Protein AF-A0A954XHI5-F1 (afdb_monomer_lite)

pLDDT: mean 80.9, std 15.24, range [47.84, 97.56]

Radius of gyration: 26.47 Å; chains: 1; bounding box: 60×76×49 Å

Secondary structure (DSSP, 8-state):
--TT-PPPP-----------------------GGGS-HHHHHHH----HHHHHHHHHHHHHHH-S-EEHHHHHHHS--SSHHHHHHHHHHHHHHTT---EEEEEEEEEEETTEEEEEEEEE-EE-HHHHTT--GGG--

Foldseek 3Di:
DPPDDDDDDDDDDPDPPDPPCPPPPPPPPPDDPVPDDPVVVLVVPDDPLQVLLVVLLVVLVVVVFWDKLQRCCVVPVDPDVVVSSLQVVLLLVVLVWDFAPDWDWHWHQDPVGIDIDTGTTTIDHSVSRVPPDSVPRD

Sequence (138 aa):
SLSNLQVPERLLCKQVTGDESNELDLRTNQANPGQMDDEFWQAYRTLDREQLFEDTAQLLSRMGRPLSIGELAELLPPSHDLETLSFWLAMAREAGVELRNQEQIVDLVGDDGVTRYFVPLASVRAEDIADLEAERLE

Structure (mmCIF, N/CA/C/O backbone):
data_AF-A0A954XHI5-F1
#
_entry.id   AF-A0A954XHI5-F1
#
loop_
_atom_site.group_PDB
_atom_site.id
_atom_site.type_symbol
_atom_site.label_atom_id
_atom_site.label_alt_id
_atom_site.label_comp_id
_atom_site.label_asym_id
_atom_site.label_entity_id
_atom_site.label_seq_id
_atom_site.pdbx_PDB_ins_code
_atom_site.Cartn_x
_atom_site.Cartn_y
_atom_site.Cartn_z
_atom_site.occupancy
_atom_site.B_iso_or_equiv
_atom_site.auth_seq_id
_atom_site.auth_comp_id
_atom_site.auth_asym_id
_atom_site.auth_atom_id
_atom_site.pdbx_PDB_model_num
ATOM 1 N N . SER A 1 1 ? 14.415 -64.902 33.166 1.00 47.84 1 SER A N 1
ATOM 2 C CA . SER A 1 1 ? 15.676 -64.809 32.410 1.00 47.84 1 SER A CA 1
ATOM 3 C C . SER A 1 1 ? 15.576 -63.744 31.341 1.00 47.84 1 SER A C 1
ATOM 5 O O . SER A 1 1 ? 14.912 -63.966 30.342 1.00 47.84 1 SER A O 1
ATOM 7 N N . LEU A 1 2 ? 16.209 -62.592 31.561 1.00 56.06 2 LEU A N 1
ATOM 8 C CA . LEU A 1 2 ? 16.440 -61.548 30.551 1.00 56.06 2 LEU A CA 1
ATOM 9 C C . LEU A 1 2 ? 17.926 -61.584 30.166 1.00 56.06 2 LEU A C 1
ATOM 11 O O . LEU A 1 2 ? 18.666 -60.633 30.375 1.00 56.06 2 LEU A O 1
ATOM 15 N N . SER A 1 3 ? 18.387 -62.744 29.698 1.00 60.28 3 SER A N 1
ATOM 16 C CA . SER A 1 3 ? 19.820 -63.051 29.592 1.00 60.28 3 SER A CA 1
ATOM 17 C C . SER A 1 3 ? 20.466 -62.671 28.255 1.00 60.28 3 SER A C 1
ATOM 19 O O . SER A 1 3 ? 21.599 -63.067 28.041 1.00 60.28 3 SER A O 1
ATOM 21 N N . ASN A 1 4 ? 19.798 -61.912 27.376 1.00 63.44 4 ASN A N 1
ATOM 22 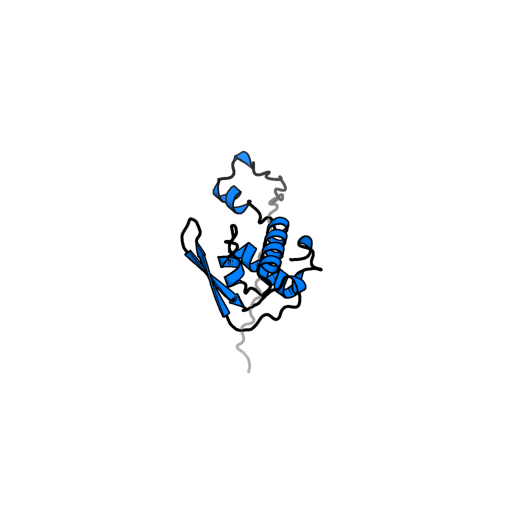C CA . ASN A 1 4 ? 20.290 -61.640 26.012 1.00 63.44 4 ASN A CA 1
ATOM 23 C C . ASN A 1 4 ? 20.138 -60.175 25.544 1.00 63.44 4 ASN A C 1
ATOM 25 O O . ASN A 1 4 ? 19.979 -59.920 24.354 1.00 63.44 4 ASN A O 1
ATOM 29 N N . LEU A 1 5 ? 20.201 -59.191 26.444 1.00 60.31 5 LEU A N 1
ATOM 30 C CA . LEU A 1 5 ? 20.368 -57.794 26.021 1.00 60.31 5 LEU A CA 1
ATOM 31 C C . LEU A 1 5 ? 21.863 -57.473 25.923 1.00 60.31 5 LEU A C 1
ATOM 33 O O . LEU A 1 5 ? 22.544 -57.369 26.941 1.00 60.31 5 LEU A O 1
ATOM 37 N N . GLN A 1 6 ? 22.374 -57.332 24.696 1.00 64.00 6 GLN A N 1
ATOM 38 C CA . GLN A 1 6 ? 23.689 -56.732 24.467 1.00 64.00 6 GLN A CA 1
ATOM 39 C C . GLN A 1 6 ? 23.632 -55.264 24.894 1.00 64.00 6 GLN A C 1
ATOM 41 O O . GLN A 1 6 ? 22.793 -54.496 24.421 1.00 64.00 6 GLN A O 1
ATOM 46 N N . VAL A 1 7 ? 24.507 -54.892 25.824 1.00 67.06 7 VAL A N 1
ATOM 47 C CA . VAL A 1 7 ? 24.667 -53.511 26.280 1.00 67.06 7 VAL A CA 1
ATOM 48 C C . VAL A 1 7 ? 25.195 -52.688 25.100 1.00 67.06 7 VAL A C 1
ATOM 50 O O . VAL A 1 7 ? 26.219 -53.071 24.536 1.00 67.06 7 VAL A O 1
ATOM 53 N N . PRO A 1 8 ? 24.542 -51.584 24.694 1.00 65.12 8 PRO A N 1
ATOM 54 C CA . PRO A 1 8 ? 25.090 -50.737 23.645 1.00 65.12 8 PRO A CA 1
ATOM 55 C C . PRO A 1 8 ? 26.382 -50.080 24.147 1.00 65.12 8 PRO A C 1
ATOM 57 O O . PRO A 1 8 ? 26.374 -49.361 25.150 1.00 65.12 8 PRO A O 1
ATOM 60 N N . GLU A 1 9 ? 27.495 -50.318 23.454 1.00 65.00 9 GLU A N 1
ATOM 61 C CA . GLU A 1 9 ? 28.730 -49.571 23.679 1.00 65.00 9 GLU A CA 1
ATOM 62 C C . GLU A 1 9 ? 28.503 -48.110 23.275 1.00 65.00 9 GLU A C 1
ATOM 64 O O . GLU A 1 9 ? 28.125 -47.795 22.145 1.00 65.00 9 GLU A O 1
ATOM 69 N N . ARG A 1 10 ? 28.705 -47.192 24.222 1.00 65.06 10 ARG A N 1
ATOM 70 C CA . ARG A 1 10 ? 28.664 -45.759 23.939 1.00 65.06 10 ARG A CA 1
ATOM 71 C C . ARG A 1 10 ? 29.929 -45.383 23.179 1.00 65.06 10 ARG A C 1
ATOM 73 O O . ARG A 1 10 ? 30.998 -45.286 23.776 1.00 65.06 10 ARG A O 1
ATOM 80 N N . LEU A 1 11 ? 29.799 -45.134 21.880 1.00 66.50 11 LEU A N 1
ATOM 81 C CA . LEU A 1 11 ? 30.855 -44.493 21.106 1.00 66.50 11 LEU A CA 1
ATOM 82 C C . LEU A 1 11 ? 31.057 -43.074 21.654 1.00 66.50 11 LEU A C 1
ATOM 84 O O . LEU A 1 11 ? 30.163 -42.231 21.571 1.00 66.50 11 LEU A O 1
ATOM 88 N N . LEU A 1 12 ? 32.222 -42.819 22.247 1.00 65.06 12 LEU A N 1
ATOM 89 C CA . LEU A 1 12 ? 32.665 -41.459 22.536 1.00 65.06 12 LEU A CA 1
ATOM 90 C C . LEU A 1 12 ? 32.823 -40.719 21.206 1.00 65.06 12 LEU A C 1
ATOM 92 O O . LEU A 1 12 ? 33.354 -41.270 20.239 1.00 65.06 12 LEU A O 1
ATOM 96 N N . CYS A 1 13 ? 32.355 -39.472 21.152 1.00 59.81 13 CYS A N 1
ATOM 97 C CA . CYS A 1 13 ? 32.637 -38.607 20.018 1.00 59.81 13 CYS A CA 1
ATOM 98 C C . CYS A 1 13 ? 34.156 -38.536 19.818 1.00 59.81 13 CYS A C 1
ATOM 100 O O . CYS A 1 13 ? 34.923 -38.412 20.775 1.00 59.81 13 CYS A O 1
ATOM 102 N N . LYS A 1 14 ? 34.588 -38.656 18.561 1.00 61.12 14 LYS A N 1
ATOM 103 C CA . LYS A 1 14 ? 35.988 -38.503 18.173 1.00 61.12 14 LYS A CA 1
ATOM 104 C C . LYS A 1 14 ? 36.443 -37.124 18.658 1.00 61.12 14 LYS A C 1
ATOM 106 O O . LYS A 1 14 ? 36.006 -36.113 18.115 1.00 61.12 14 LYS A O 1
ATOM 111 N N . GLN A 1 15 ? 37.260 -37.076 19.708 1.00 60.34 15 GLN A N 1
ATOM 112 C CA . GLN A 1 15 ? 37.881 -35.825 20.118 1.00 60.34 15 GLN A CA 1
ATOM 113 C C . GLN A 1 15 ? 38.853 -35.421 19.013 1.00 60.34 15 GLN A C 1
ATOM 115 O O . GLN A 1 15 ? 39.678 -36.229 18.583 1.00 60.34 15 GLN A O 1
ATOM 120 N N . VAL A 1 16 ? 38.714 -34.192 18.519 1.00 54.94 16 VAL A N 1
ATOM 121 C CA . VAL A 1 16 ? 39.649 -33.599 17.563 1.00 54.94 16 VAL A CA 1
ATOM 122 C C . VAL A 1 16 ? 40.976 -33.432 18.295 1.00 54.94 16 VAL A C 1
ATOM 124 O O . VAL A 1 16 ? 41.182 -32.483 19.042 1.00 54.94 16 VAL A O 1
ATOM 127 N N . THR A 1 17 ? 41.856 -34.420 18.162 1.00 60.28 17 THR A N 1
ATOM 128 C CA . THR A 1 17 ? 43.263 -34.283 18.525 1.00 60.28 17 THR A CA 1
ATOM 129 C C . THR A 1 17 ? 43.962 -33.724 17.299 1.00 60.28 17 THR A C 1
ATOM 131 O O . THR A 1 17 ? 44.272 -34.459 16.365 1.00 60.28 17 THR A O 1
ATOM 134 N N . GLY A 1 18 ? 44.125 -32.409 17.267 1.00 51.22 18 GLY A N 1
ATOM 135 C CA . GLY A 1 18 ? 44.766 -31.718 16.163 1.00 51.22 18 GLY A CA 1
ATOM 136 C C . GLY A 1 18 ? 44.863 -30.244 16.485 1.00 51.22 18 GLY A C 1
ATOM 137 O O . GLY A 1 18 ? 43.852 -29.551 16.509 1.00 51.22 18 GLY A O 1
ATOM 138 N N . ASP A 1 19 ? 46.087 -29.807 16.754 1.00 55.62 19 ASP A N 1
ATOM 139 C CA . ASP A 1 19 ? 46.527 -28.417 16.845 1.00 55.62 19 ASP A CA 1
ATOM 140 C C . ASP A 1 19 ? 46.492 -27.776 15.445 1.00 55.62 19 ASP A C 1
ATOM 142 O O . ASP A 1 19 ? 47.492 -27.306 14.912 1.00 55.62 19 ASP A O 1
ATOM 146 N N . GLU A 1 20 ? 45.337 -27.854 14.785 1.00 56.91 20 GLU A N 1
ATOM 147 C CA . GLU A 1 20 ? 45.062 -27.047 13.612 1.00 56.91 20 GLU A CA 1
ATOM 148 C C . GLU A 1 20 ? 44.517 -25.740 14.148 1.00 56.91 20 GLU A C 1
ATOM 150 O O . GLU A 1 20 ? 43.381 -25.652 14.621 1.00 56.91 20 GLU A O 1
ATOM 155 N N . SER A 1 21 ? 45.376 -24.729 14.122 1.00 56.91 21 SER A N 1
ATOM 156 C CA . SER A 1 21 ? 44.987 -23.337 14.240 1.00 56.91 21 SER A CA 1
ATOM 157 C C . SER A 1 21 ? 43.987 -23.043 13.117 1.00 56.91 21 SER A C 1
ATOM 159 O O . SER A 1 21 ? 44.345 -22.520 12.066 1.00 56.91 21 SER A O 1
ATOM 161 N N . ASN A 1 22 ? 42.718 -23.398 13.321 1.00 56.00 22 ASN A N 1
ATOM 162 C CA . ASN A 1 22 ? 41.593 -22.814 12.607 1.00 56.00 22 ASN A CA 1
ATOM 163 C C . ASN A 1 22 ? 41.479 -21.383 13.134 1.00 56.00 22 ASN A C 1
ATOM 165 O O . ASN A 1 22 ? 40.601 -21.039 13.926 1.00 56.00 22 ASN A O 1
ATOM 169 N N . GLU A 1 23 ? 42.476 -20.574 12.778 1.00 60.03 23 GLU A N 1
ATOM 170 C CA . GLU A 1 23 ? 42.449 -19.145 12.976 1.00 60.03 23 GLU A CA 1
ATOM 171 C C . GLU A 1 23 ? 41.232 -18.657 12.199 1.00 60.03 23 GLU A C 1
ATOM 173 O O . GLU A 1 23 ? 41.139 -18.811 10.980 1.00 60.03 23 GLU A O 1
ATOM 178 N N . LEU A 1 24 ? 40.239 -18.181 12.944 1.00 53.03 24 LEU A N 1
ATOM 179 C CA . LEU A 1 24 ? 39.042 -17.596 12.379 1.00 53.03 24 LEU A CA 1
ATOM 180 C C . LEU A 1 24 ? 39.495 -16.438 11.487 1.00 53.03 24 LEU A C 1
ATOM 182 O O . LEU A 1 24 ? 40.020 -15.443 11.992 1.00 53.03 24 LEU A O 1
ATOM 186 N N . ASP A 1 25 ? 39.330 -16.583 10.172 1.00 65.06 25 ASP A N 1
ATOM 187 C CA . ASP A 1 25 ? 39.663 -15.522 9.229 1.00 65.06 25 ASP A CA 1
ATOM 188 C C . ASP A 1 25 ? 38.631 -14.395 9.377 1.00 65.06 25 ASP A C 1
ATOM 190 O O . ASP A 1 25 ? 37.578 -14.379 8.745 1.00 65.06 25 ASP A O 1
ATOM 194 N N . LEU A 1 26 ? 38.921 -13.473 10.296 1.00 66.25 26 LEU A N 1
ATOM 195 C CA . LEU A 1 26 ? 38.134 -12.276 10.585 1.00 66.25 26 LEU A CA 1
ATOM 196 C C . LEU A 1 26 ? 38.457 -11.125 9.626 1.00 66.25 26 LEU A C 1
ATOM 198 O O . LEU A 1 26 ? 38.113 -9.974 9.904 1.00 66.25 26 LEU A O 1
ATOM 202 N N . ARG A 1 27 ? 39.153 -11.389 8.513 1.00 68.81 27 ARG A N 1
ATOM 203 C CA . ARG A 1 27 ? 39.385 -10.361 7.500 1.00 68.81 27 ARG A CA 1
ATOM 204 C C . ARG A 1 27 ? 38.036 -9.920 6.952 1.00 68.81 27 ARG A C 1
ATOM 206 O O . ARG A 1 27 ? 37.319 -10.688 6.315 1.00 68.81 27 ARG A O 1
ATOM 213 N N . THR A 1 28 ? 37.702 -8.655 7.184 1.00 61.09 28 THR A N 1
ATOM 214 C CA . THR A 1 28 ? 36.555 -8.006 6.559 1.00 61.09 28 THR A CA 1
ATOM 215 C C . THR A 1 28 ? 36.742 -8.053 5.048 1.00 61.09 28 THR A C 1
ATOM 217 O O . THR A 1 28 ? 37.534 -7.294 4.488 1.00 61.09 28 THR A O 1
ATOM 220 N N . ASN A 1 29 ? 36.026 -8.953 4.381 1.00 56.97 29 ASN A N 1
ATOM 221 C CA . ASN A 1 29 ? 35.982 -8.987 2.930 1.00 56.97 29 ASN A CA 1
ATOM 222 C C . ASN A 1 29 ? 35.035 -7.866 2.488 1.00 56.97 29 ASN A C 1
ATOM 224 O O . ASN A 1 29 ? 33.823 -8.052 2.400 1.00 56.97 29 ASN A O 1
ATOM 228 N N . GLN A 1 30 ? 35.577 -6.656 2.331 1.00 56.34 30 GLN A N 1
ATOM 229 C CA . GLN A 1 30 ? 34.832 -5.538 1.761 1.00 56.34 30 GLN A CA 1
ATOM 230 C C . GLN A 1 30 ? 34.591 -5.863 0.287 1.00 56.34 30 GLN A C 1
ATOM 232 O O . GLN A 1 30 ? 35.452 -5.626 -0.559 1.00 56.34 30 GLN A O 1
ATOM 237 N N . ALA A 1 31 ? 33.435 -6.459 -0.010 1.00 59.91 31 ALA A N 1
ATOM 238 C CA . ALA A 1 31 ? 32.977 -6.619 -1.379 1.00 59.91 31 ALA A CA 1
ATOM 239 C C . ALA A 1 31 ? 32.967 -5.233 -2.038 1.00 59.91 31 ALA A C 1
ATOM 241 O O . ALA A 1 31 ? 32.372 -4.297 -1.505 1.00 59.91 31 ALA A O 1
ATOM 242 N N . ASN A 1 32 ? 33.679 -5.086 -3.156 1.00 64.44 32 ASN A N 1
ATOM 243 C CA . ASN A 1 32 ? 33.743 -3.826 -3.880 1.00 64.44 32 ASN A CA 1
ATOM 244 C C . ASN A 1 32 ? 32.388 -3.588 -4.569 1.00 64.44 32 ASN A C 1
ATOM 246 O O . ASN A 1 32 ? 32.055 -4.355 -5.476 1.00 64.44 32 ASN A O 1
ATOM 250 N N . PRO A 1 33 ? 31.629 -2.536 -4.212 1.00 56.31 33 PRO A N 1
ATOM 251 C CA . PRO A 1 33 ? 30.341 -2.255 -4.844 1.00 56.31 33 PRO A CA 1
ATOM 252 C C . PRO A 1 33 ? 30.458 -2.068 -6.364 1.00 56.31 33 PRO A C 1
ATOM 254 O O . PRO A 1 33 ? 29.560 -2.434 -7.111 1.00 56.31 33 PRO A O 1
ATOM 257 N N . GLY A 1 34 ? 31.604 -1.583 -6.855 1.00 66.06 34 GLY A N 1
ATOM 258 C CA . GLY A 1 34 ? 31.865 -1.432 -8.291 1.00 66.06 34 GLY A CA 1
ATOM 259 C C . GLY A 1 34 ? 32.096 -2.743 -9.058 1.00 66.06 34 GLY A C 1
ATOM 260 O O . GLY A 1 34 ? 32.342 -2.690 -10.258 1.00 66.06 34 GLY A O 1
ATOM 261 N N . GLN A 1 35 ? 32.076 -3.899 -8.386 1.00 67.06 35 GLN A N 1
ATOM 262 C CA . GLN A 1 35 ? 32.164 -5.237 -8.993 1.00 67.06 35 GLN A CA 1
ATOM 263 C C . GLN A 1 35 ? 30.852 -6.029 -8.874 1.00 67.06 35 GLN A C 1
ATOM 265 O O . GLN A 1 35 ? 30.813 -7.194 -9.266 1.00 67.06 35 GLN A O 1
ATOM 270 N N . MET A 1 36 ? 29.806 -5.426 -8.303 1.00 67.38 36 MET A N 1
ATOM 271 C CA . MET A 1 36 ? 28.486 -6.040 -8.182 1.00 67.38 36 MET A CA 1
ATOM 272 C C . MET A 1 36 ? 27.723 -5.897 -9.500 1.00 67.38 36 MET A C 1
ATOM 274 O O . MET A 1 36 ? 27.783 -4.844 -10.134 1.00 67.38 36 MET A O 1
ATOM 278 N N . ASP A 1 37 ? 27.045 -6.971 -9.902 1.00 66.00 37 ASP A N 1
ATOM 279 C CA . ASP A 1 37 ? 26.269 -7.027 -11.142 1.00 66.00 37 ASP A CA 1
ATOM 280 C C . ASP A 1 37 ? 24.987 -6.181 -11.049 1.00 66.00 37 ASP A C 1
ATOM 282 O O . ASP A 1 37 ? 24.522 -5.840 -9.957 1.00 66.00 37 ASP A O 1
ATOM 286 N N . ASP A 1 38 ? 24.392 -5.863 -12.196 1.00 64.31 38 ASP A N 1
ATOM 287 C CA . ASP A 1 38 ? 23.177 -5.053 -12.296 1.00 64.31 38 ASP A CA 1
ATOM 288 C C . ASP A 1 38 ? 22.000 -5.695 -11.543 1.00 64.31 38 ASP A C 1
ATOM 290 O O . ASP A 1 38 ? 21.205 -4.984 -10.931 1.00 64.31 38 ASP A O 1
ATOM 294 N N . GLU A 1 39 ? 21.924 -7.029 -11.497 1.00 60.09 39 GLU A N 1
ATOM 295 C CA . GLU A 1 39 ? 20.931 -7.782 -10.714 1.00 60.09 39 GLU A CA 1
ATOM 296 C C . GLU A 1 39 ? 21.028 -7.478 -9.207 1.00 60.09 39 GLU A C 1
ATOM 298 O O . GLU A 1 39 ? 20.009 -7.308 -8.536 1.00 60.09 39 GLU A O 1
ATOM 303 N N . PHE A 1 40 ? 22.246 -7.312 -8.675 1.00 62.91 40 PHE A N 1
ATOM 304 C CA . PHE A 1 40 ? 22.444 -6.923 -7.277 1.00 62.91 40 PHE A CA 1
ATOM 305 C C . PHE A 1 40 ? 21.948 -5.498 -7.029 1.00 62.91 40 PHE A C 1
ATOM 307 O O . PHE A 1 40 ? 21.285 -5.244 -6.029 1.00 62.91 40 PHE A O 1
ATOM 314 N N . TRP A 1 41 ? 22.226 -4.565 -7.942 1.00 64.56 41 TRP A N 1
ATOM 315 C CA . TRP A 1 41 ? 21.765 -3.182 -7.810 1.00 64.56 41 TRP A CA 1
ATOM 316 C C . TRP A 1 41 ? 20.257 -3.034 -7.978 1.00 64.56 41 TRP A C 1
ATOM 318 O O . TRP A 1 41 ? 19.670 -2.168 -7.336 1.00 64.56 41 TRP A O 1
ATOM 328 N N . GLN A 1 42 ? 19.628 -3.878 -8.795 1.00 61.06 42 GLN A N 1
ATOM 329 C CA . GLN A 1 42 ? 18.172 -3.968 -8.904 1.00 61.06 42 GLN A 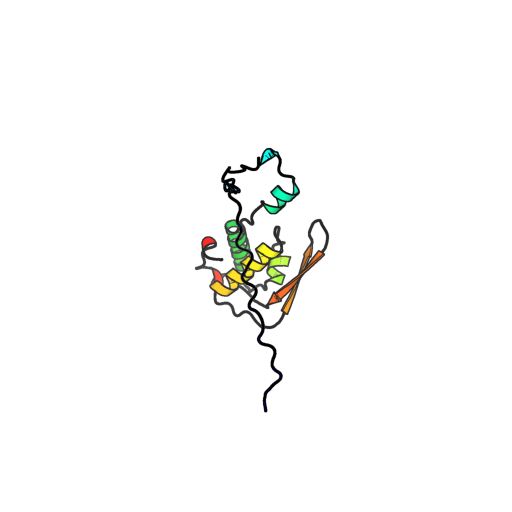CA 1
ATOM 330 C C . GLN A 1 42 ? 17.559 -4.520 -7.613 1.00 61.06 42 GLN A C 1
ATOM 332 O O . GLN A 1 42 ? 16.630 -3.917 -7.093 1.00 61.06 42 GLN A O 1
ATOM 337 N N . ALA A 1 43 ? 18.133 -5.581 -7.035 1.00 58.91 43 ALA A N 1
ATOM 338 C CA . ALA A 1 43 ? 17.713 -6.108 -5.734 1.00 58.91 43 ALA A CA 1
ATOM 339 C C . ALA A 1 43 ? 18.001 -5.144 -4.565 1.00 58.91 43 ALA A C 1
ATOM 341 O O . ALA A 1 43 ? 17.358 -5.221 -3.521 1.00 58.91 43 ALA A O 1
ATOM 342 N N . TYR A 1 44 ? 18.978 -4.247 -4.731 1.00 58.44 44 TYR A N 1
ATOM 343 C CA . TYR A 1 44 ? 19.342 -3.225 -3.751 1.00 58.44 44 TYR A CA 1
ATOM 344 C C . TYR A 1 44 ? 18.503 -1.946 -3.870 1.00 58.44 44 TYR A C 1
ATOM 346 O O . TYR A 1 44 ? 18.532 -1.127 -2.951 1.00 58.44 44 TYR A O 1
ATOM 354 N N . ARG A 1 45 ? 17.755 -1.734 -4.966 1.00 63.44 45 ARG A N 1
ATOM 355 C CA . ARG A 1 45 ? 16.756 -0.659 -4.986 1.00 63.44 45 ARG A CA 1
ATOM 356 C C . ARG A 1 45 ? 15.729 -1.006 -3.921 1.00 63.44 45 ARG A C 1
ATOM 358 O O . ARG A 1 45 ? 14.978 -1.960 -4.045 1.00 63.44 45 ARG A O 1
ATOM 365 N N . THR A 1 46 ? 15.778 -0.275 -2.822 1.00 73.50 46 THR A N 1
ATOM 366 C CA . THR A 1 46 ? 14.820 -0.431 -1.740 1.00 73.50 46 THR A CA 1
ATOM 367 C C . THR A 1 46 ? 13.570 0.349 -2.083 1.00 73.50 46 THR A C 1
ATOM 369 O O . THR A 1 46 ? 13.654 1.457 -2.622 1.00 73.50 46 THR A O 1
ATOM 372 N N . LEU A 1 47 ? 12.418 -0.217 -1.739 1.00 82.31 47 LEU A N 1
ATOM 373 C CA . LEU A 1 47 ? 11.157 0.497 -1.790 1.00 82.31 47 LEU A CA 1
ATOM 374 C C . LEU A 1 47 ? 11.262 1.809 -1.001 1.00 82.31 47 LEU A C 1
ATOM 376 O O . LEU A 1 47 ? 11.603 1.807 0.184 1.00 82.31 47 LEU A O 1
ATOM 380 N N . ASP A 1 48 ? 10.928 2.923 -1.648 1.00 88.00 48 ASP A N 1
ATOM 381 C CA . ASP A 1 48 ? 10.730 4.193 -0.957 1.00 88.00 48 ASP A CA 1
ATOM 382 C C . ASP A 1 48 ? 9.378 4.145 -0.234 1.00 88.00 48 ASP A C 1
ATOM 384 O O . ASP A 1 48 ? 8.318 4.403 -0.810 1.00 88.00 48 ASP A O 1
ATOM 388 N N . ARG A 1 49 ? 9.414 3.692 1.022 1.00 89.00 49 ARG A N 1
ATOM 389 C CA . ARG A 1 49 ? 8.216 3.481 1.847 1.00 89.00 49 ARG A CA 1
ATOM 390 C C . ARG A 1 49 ? 7.526 4.788 2.210 1.00 89.00 49 ARG A C 1
ATOM 392 O O . ARG A 1 49 ? 6.306 4.795 2.352 1.00 89.00 49 ARG A O 1
ATOM 399 N N . GLU A 1 50 ? 8.289 5.868 2.353 1.00 90.12 50 GLU A N 1
ATOM 400 C CA . GLU A 1 50 ? 7.751 7.194 2.648 1.00 90.12 50 GLU A CA 1
ATOM 401 C C . GLU A 1 50 ? 6.970 7.707 1.436 1.00 90.12 50 GLU A C 1
ATOM 403 O O . GLU A 1 50 ? 5.776 7.988 1.556 1.00 90.12 50 GLU A O 1
ATOM 408 N N . GLN A 1 51 ? 7.578 7.673 0.245 1.00 91.44 51 GLN A N 1
ATOM 409 C CA . GLN A 1 51 ? 6.886 8.048 -0.989 1.00 91.44 51 GLN A CA 1
ATOM 410 C C . GLN A 1 51 ? 5.670 7.152 -1.257 1.00 91.44 51 GLN A C 1
ATOM 412 O O . GLN A 1 51 ? 4.596 7.649 -1.598 1.00 91.44 51 GLN A O 1
ATOM 417 N N . LEU A 1 52 ? 5.798 5.833 -1.058 1.00 93.31 52 LEU A N 1
ATOM 418 C CA . LEU A 1 52 ? 4.676 4.908 -1.226 1.00 93.31 52 LEU A CA 1
ATOM 419 C C . LEU A 1 52 ? 3.526 5.235 -0.264 1.00 93.31 52 LEU A C 1
ATOM 421 O O . LEU A 1 52 ? 2.359 5.171 -0.661 1.00 93.31 52 LEU A O 1
ATOM 425 N N . PHE A 1 53 ? 3.828 5.566 0.993 1.00 94.06 53 PHE A N 1
ATOM 426 C CA . PHE A 1 53 ? 2.821 5.959 1.976 1.00 94.06 53 PHE A CA 1
ATOM 427 C C . PHE A 1 53 ? 2.100 7.238 1.544 1.00 94.06 53 PHE A C 1
ATOM 429 O O . PHE A 1 53 ? 0.867 7.261 1.516 1.00 94.06 53 PHE A O 1
ATOM 436 N N . GLU A 1 54 ? 2.847 8.269 1.147 1.00 94.44 54 GLU A N 1
ATOM 437 C CA . GLU A 1 54 ? 2.285 9.535 0.674 1.00 94.44 54 GLU A CA 1
ATOM 438 C C . GLU A 1 54 ? 1.388 9.344 -0.554 1.00 94.44 54 GLU A C 1
ATOM 440 O O . GLU A 1 54 ? 0.250 9.826 -0.571 1.00 94.44 54 GLU A O 1
ATOM 445 N N . ASP A 1 55 ? 1.856 8.599 -1.556 1.00 95.75 55 ASP A N 1
ATOM 446 C CA . ASP A 1 55 ? 1.103 8.313 -2.779 1.00 95.75 55 ASP A CA 1
ATOM 447 C C . ASP A 1 55 ? -0.183 7.538 -2.469 1.00 95.75 55 ASP A C 1
ATOM 449 O O . ASP A 1 55 ? -1.259 7.847 -2.997 1.00 95.75 55 ASP A O 1
ATOM 453 N N . THR A 1 56 ? -0.095 6.567 -1.556 1.00 96.06 56 THR A N 1
ATOM 454 C CA . THR A 1 56 ? -1.244 5.781 -1.094 1.00 96.06 56 THR A CA 1
ATOM 455 C C . THR A 1 56 ? -2.257 6.670 -0.368 1.00 96.06 56 THR A C 1
ATOM 457 O O . THR A 1 56 ? -3.451 6.626 -0.680 1.00 96.06 56 THR A O 1
ATOM 460 N N . ALA A 1 57 ? -1.814 7.531 0.551 1.00 95.62 57 ALA A N 1
ATOM 461 C CA . ALA A 1 57 ? -2.684 8.443 1.293 1.00 95.62 57 ALA A CA 1
ATOM 462 C C . ALA A 1 57 ? -3.376 9.468 0.382 1.00 95.62 57 ALA A C 1
ATOM 464 O O . ALA A 1 57 ? -4.582 9.725 0.518 1.00 95.62 57 ALA A O 1
ATOM 465 N N . GLN A 1 58 ? -2.649 10.010 -0.597 1.00 96.50 58 GLN A N 1
ATOM 466 C CA . GLN A 1 58 ? -3.205 10.905 -1.611 1.00 96.50 58 GLN A CA 1
ATOM 467 C C . GLN A 1 58 ? -4.240 10.189 -2.483 1.00 96.50 58 GLN A C 1
ATOM 469 O O . GLN A 1 58 ? -5.326 10.730 -2.724 1.00 96.50 58 GLN A O 1
ATOM 474 N N . LEU A 1 59 ? -3.945 8.961 -2.927 1.00 97.12 59 LEU A N 1
ATOM 475 C CA . LEU A 1 59 ? -4.880 8.151 -3.703 1.00 97.12 59 LEU A CA 1
ATOM 476 C C . LEU A 1 59 ? -6.169 7.892 -2.918 1.00 97.12 59 LEU A C 1
ATOM 478 O O . LEU A 1 59 ? -7.259 8.137 -3.440 1.00 97.12 59 LEU A O 1
ATOM 482 N N . LEU A 1 60 ? -6.056 7.427 -1.674 1.00 96.88 60 LEU A N 1
ATOM 483 C CA . LEU A 1 60 ?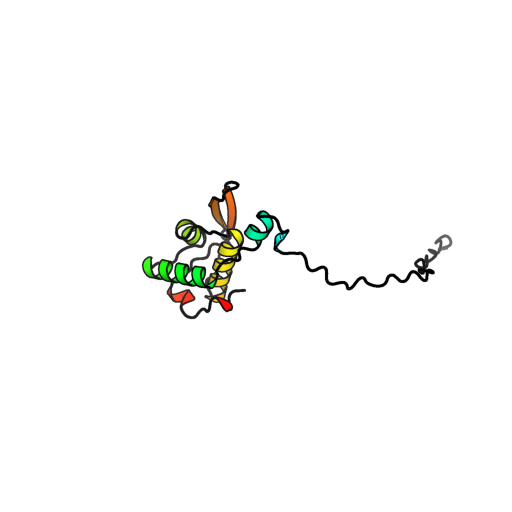 -7.197 7.128 -0.809 1.00 96.88 60 LEU A CA 1
ATOM 484 C C . LEU A 1 60 ? -8.065 8.368 -0.572 1.00 96.88 60 LEU A C 1
ATOM 486 O O . LEU A 1 60 ? -9.291 8.302 -0.704 1.00 96.88 60 LEU A O 1
ATOM 490 N N . SER A 1 61 ? -7.433 9.514 -0.308 1.00 96.06 61 SER A N 1
ATOM 491 C CA . SER A 1 61 ? -8.126 10.795 -0.125 1.00 96.06 61 SER A CA 1
ATOM 492 C C . SER A 1 61 ? -8.873 11.220 -1.390 1.00 96.06 61 SER A C 1
ATOM 494 O O . SER A 1 61 ? -10.031 11.632 -1.323 1.00 96.06 61 SER A O 1
ATOM 496 N N . ARG A 1 62 ? -8.246 11.066 -2.564 1.00 96.88 62 ARG A N 1
ATOM 497 C CA . ARG A 1 62 ? -8.853 11.389 -3.864 1.00 96.88 62 ARG A CA 1
ATOM 498 C C . ARG A 1 62 ? -10.032 10.477 -4.202 1.00 96.88 62 ARG A C 1
ATOM 500 O O . ARG A 1 62 ? -11.012 10.942 -4.778 1.00 96.88 62 ARG A O 1
ATOM 507 N N . MET A 1 63 ? -9.932 9.189 -3.882 1.00 96.88 63 MET A N 1
ATOM 508 C CA . MET A 1 63 ? -10.976 8.207 -4.183 1.00 96.88 63 MET A CA 1
ATOM 509 C C . MET A 1 63 ? -12.186 8.326 -3.248 1.00 96.88 63 MET A C 1
ATOM 511 O O . MET A 1 63 ? -13.293 7.964 -3.649 1.00 96.88 63 MET A O 1
ATOM 515 N N . GLY A 1 64 ? -12.001 8.814 -2.015 1.00 94.19 64 GLY A N 1
ATOM 516 C CA . GLY A 1 64 ? -13.087 9.047 -1.050 1.00 94.19 64 GLY A CA 1
ATOM 517 C C . GLY A 1 64 ? -13.814 7.774 -0.587 1.00 94.19 64 GLY A C 1
ATOM 518 O O . GLY A 1 64 ? -14.902 7.835 -0.009 1.00 94.19 64 GLY A O 1
ATOM 519 N N . ARG A 1 65 ? -13.239 6.598 -0.851 1.00 96.25 65 ARG A N 1
ATOM 520 C CA . ARG A 1 65 ? -13.785 5.276 -0.519 1.00 96.25 65 ARG A CA 1
ATOM 521 C C . ARG A 1 65 ? -12.651 4.336 -0.094 1.00 96.25 65 ARG A C 1
ATOM 523 O O . ARG A 1 65 ? -11.504 4.623 -0.430 1.00 96.25 65 ARG A O 1
ATOM 530 N N . PRO A 1 66 ? -12.945 3.218 0.593 1.00 95.94 66 PRO A N 1
ATOM 531 C CA . PRO A 1 66 ? -11.936 2.214 0.870 1.00 95.94 66 PRO A CA 1
ATOM 532 C C . PRO A 1 66 ? -11.454 1.606 -0.441 1.00 95.94 66 PRO A C 1
ATOM 534 O O . PRO A 1 66 ? -12.262 1.400 -1.360 1.00 95.94 66 PRO A O 1
ATOM 537 N N . LEU A 1 67 ? -10.171 1.277 -0.487 1.00 97.56 67 LEU A N 1
ATOM 538 C CA . LEU A 1 67 ? -9.568 0.497 -1.558 1.00 97.56 67 LEU A CA 1
ATOM 539 C C . LEU A 1 67 ? -9.022 -0.801 -0.979 1.00 97.56 67 LEU A C 1
ATOM 541 O O . LEU A 1 67 ? -8.392 -0.801 0.079 1.00 97.56 67 LEU A O 1
ATOM 545 N N . SER A 1 68 ? -9.291 -1.908 -1.662 1.00 96.50 68 SER A N 1
ATOM 546 C CA . SER A 1 68 ? -8.647 -3.184 -1.369 1.00 96.50 68 SER A CA 1
ATOM 547 C C . SER A 1 68 ? -7.179 -3.190 -1.790 1.00 96.50 68 SER A C 1
ATOM 549 O O . SER A 1 68 ? -6.774 -2.394 -2.634 1.00 96.50 68 SER A O 1
ATOM 551 N N . ILE A 1 69 ? -6.391 -4.125 -1.256 1.00 95.94 69 ILE A N 1
ATOM 552 C CA . ILE A 1 69 ? -4.979 -4.295 -1.638 1.00 95.94 69 ILE A CA 1
ATOM 553 C C . ILE A 1 69 ? -4.822 -4.486 -3.155 1.00 95.94 69 ILE A C 1
ATOM 555 O O . ILE A 1 69 ? -3.948 -3.877 -3.763 1.00 95.94 69 ILE A O 1
ATOM 559 N N . GLY A 1 70 ? -5.695 -5.271 -3.794 1.00 94.94 70 GLY A N 1
ATOM 560 C CA . GLY A 1 70 ? -5.658 -5.415 -5.253 1.00 94.94 70 GLY A CA 1
ATOM 561 C C . GLY A 1 70 ? -6.053 -4.144 -6.009 1.00 94.94 70 GLY A C 1
ATOM 562 O O . GLY A 1 70 ? -5.440 -3.834 -7.021 1.00 94.94 70 GLY A O 1
ATOM 563 N N . GLU A 1 71 ? -7.006 -3.354 -5.505 1.00 96.31 71 GLU A N 1
ATOM 564 C CA . GLU A 1 71 ? -7.325 -2.055 -6.121 1.00 96.31 71 GLU A CA 1
ATOM 565 C C . GLU A 1 71 ? -6.177 -1.050 -5.962 1.00 96.31 71 GLU A C 1
ATOM 567 O O . GLU A 1 71 ? -5.940 -0.249 -6.864 1.00 96.31 71 GLU A O 1
ATOM 572 N N . LEU A 1 72 ? -5.452 -1.091 -4.838 1.00 96.50 72 LEU A N 1
ATOM 573 C CA . LEU A 1 72 ? -4.231 -0.306 -4.658 1.00 96.50 72 LEU A CA 1
ATOM 574 C C . LEU A 1 72 ? -3.173 -0.719 -5.683 1.00 96.50 72 LEU A C 1
ATOM 576 O O . LEU A 1 72 ? -2.628 0.152 -6.348 1.00 96.50 72 LEU A O 1
ATOM 580 N N . ALA A 1 73 ? -2.957 -2.020 -5.884 1.00 94.94 73 ALA A N 1
ATOM 581 C CA . ALA A 1 73 ? -2.023 -2.533 -6.884 1.00 94.94 73 ALA A CA 1
ATOM 582 C C . ALA A 1 73 ? -2.383 -2.132 -8.327 1.00 94.94 73 ALA A C 1
ATOM 584 O O . ALA A 1 73 ? -1.497 -1.872 -9.134 1.00 94.94 73 ALA A O 1
ATOM 585 N N . GLU A 1 74 ? -3.671 -2.055 -8.666 1.00 93.75 74 GLU A N 1
ATOM 586 C CA . GLU A 1 74 ? -4.117 -1.604 -9.992 1.00 93.75 74 GLU A CA 1
ATOM 587 C C . GLU A 1 74 ? -3.927 -0.092 -10.198 1.00 93.75 74 GLU A C 1
ATOM 589 O O . GLU A 1 74 ? -3.601 0.356 -11.299 1.00 93.75 74 GLU A O 1
ATOM 594 N N . LEU A 1 75 ? -4.163 0.709 -9.153 1.00 95.00 75 LEU A N 1
ATOM 595 C CA . LEU A 1 75 ? -4.142 2.175 -9.222 1.00 95.00 75 LEU A CA 1
ATOM 596 C C . LEU A 1 75 ? -2.754 2.778 -8.964 1.00 95.00 75 LEU A C 1
ATOM 598 O O . LEU A 1 75 ? -2.469 3.873 -9.452 1.00 95.00 75 LEU A O 1
ATOM 602 N N . LEU A 1 76 ? -1.913 2.069 -8.215 1.00 93.00 76 LEU A N 1
ATOM 603 C CA . LEU A 1 76 ? -0.506 2.355 -7.947 1.00 93.00 76 LEU A CA 1
ATOM 604 C C . LEU A 1 76 ? 0.305 1.088 -8.247 1.00 93.00 76 LEU A C 1
ATOM 606 O O . LEU A 1 76 ? 0.651 0.353 -7.320 1.00 93.00 76 LEU A O 1
ATOM 610 N N . PRO A 1 77 ? 0.593 0.805 -9.533 1.00 87.38 77 PRO A N 1
ATOM 611 C CA . PRO A 1 77 ? 1.371 -0.365 -9.914 1.00 87.38 77 PRO A CA 1
ATOM 612 C C . PRO A 1 77 ? 2.706 -0.408 -9.155 1.00 87.38 77 PRO A C 1
ATOM 614 O O . PRO A 1 77 ? 3.484 0.548 -9.254 1.00 87.38 77 PRO A O 1
ATOM 617 N N . PRO A 1 78 ? 2.966 -1.469 -8.373 1.00 84.62 78 PRO A N 1
ATOM 618 C CA . PRO A 1 78 ? 4.161 -1.556 -7.553 1.00 84.62 78 PRO A CA 1
ATOM 619 C C . PRO A 1 78 ? 5.411 -1.683 -8.420 1.00 84.62 78 PRO A C 1
ATOM 621 O O . PRO A 1 78 ? 5.424 -2.371 -9.436 1.00 84.62 78 PRO A O 1
ATOM 624 N N . SER A 1 79 ? 6.482 -1.021 -7.991 1.00 75.62 79 SER A N 1
ATOM 625 C CA . SER A 1 79 ? 7.827 -1.219 -8.542 1.00 75.62 79 SER A CA 1
ATOM 626 C C . SER A 1 79 ? 8.557 -2.389 -7.876 1.00 75.62 79 SER A C 1
ATOM 628 O O . SER A 1 79 ? 9.444 -2.981 -8.482 1.00 75.62 79 SER A O 1
ATOM 630 N N . HIS A 1 80 ? 8.174 -2.718 -6.637 1.00 79.81 80 HIS A N 1
ATOM 631 C CA . HIS A 1 80 ? 8.725 -3.806 -5.830 1.00 79.81 80 HIS A CA 1
ATOM 632 C C . HIS A 1 80 ? 7.568 -4.673 -5.324 1.00 79.81 80 HIS A C 1
ATOM 634 O O . HIS A 1 80 ? 7.149 -4.553 -4.174 1.00 79.81 80 HIS A O 1
ATOM 640 N N . ASP A 1 81 ? 7.037 -5.518 -6.208 1.00 84.69 81 ASP A N 1
ATOM 641 C CA . ASP A 1 81 ? 5.802 -6.298 -6.053 1.00 84.69 81 ASP A CA 1
ATOM 642 C C . ASP A 1 81 ? 5.506 -6.774 -4.620 1.00 84.69 81 ASP A C 1
ATOM 644 O O . ASP A 1 81 ? 4.606 -6.262 -3.949 1.00 84.69 81 ASP A O 1
ATOM 648 N N . LEU A 1 82 ? 6.277 -7.747 -4.123 1.00 89.44 82 LEU A N 1
ATOM 649 C CA . LEU A 1 82 ? 6.028 -8.357 -2.815 1.00 89.44 82 LEU A CA 1
ATOM 650 C C . LEU A 1 82 ? 6.238 -7.371 -1.658 1.00 89.44 82 LEU A C 1
ATOM 652 O O . LEU A 1 82 ? 5.514 -7.441 -0.663 1.00 89.44 82 LEU A O 1
ATOM 656 N N . GLU A 1 83 ? 7.215 -6.470 -1.766 1.00 89.50 83 GLU A N 1
ATOM 657 C CA . GLU A 1 83 ? 7.516 -5.514 -0.699 1.00 89.50 83 GLU A CA 1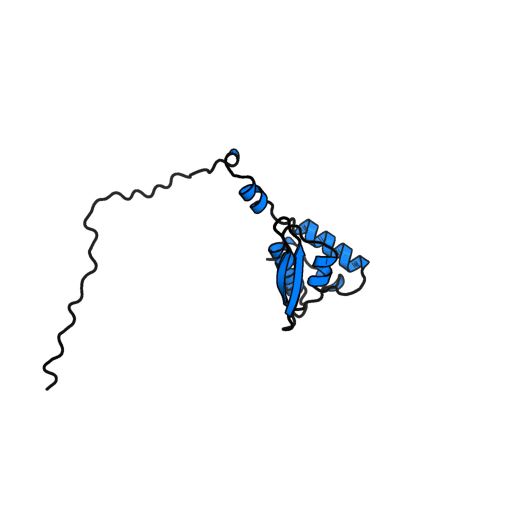
ATOM 658 C C . GLU A 1 83 ? 6.393 -4.480 -0.563 1.00 89.50 83 GLU A C 1
ATOM 660 O O . GLU A 1 83 ? 5.919 -4.237 0.545 1.00 89.50 83 GLU A O 1
ATOM 665 N N . THR A 1 84 ? 5.886 -3.949 -1.680 1.00 93.38 84 THR A N 1
ATOM 666 C CA . THR A 1 84 ? 4.743 -3.025 -1.690 1.00 93.38 84 THR A CA 1
ATOM 667 C C . THR A 1 84 ? 3.480 -3.693 -1.143 1.00 93.38 84 THR A C 1
ATOM 669 O O . THR A 1 84 ? 2.807 -3.124 -0.282 1.00 93.38 84 THR A O 1
ATOM 672 N N . LEU A 1 85 ? 3.176 -4.927 -1.566 1.00 94.38 85 LEU A N 1
ATOM 673 C CA . LEU A 1 85 ? 2.023 -5.666 -1.039 1.00 94.38 85 LEU A CA 1
ATOM 674 C C . LEU A 1 85 ? 2.143 -5.917 0.471 1.00 94.38 85 LEU A C 1
ATOM 676 O O . LEU A 1 85 ? 1.171 -5.744 1.208 1.00 94.38 85 LEU A O 1
ATOM 680 N N . SER A 1 86 ? 3.334 -6.297 0.940 1.00 93.31 86 SER A N 1
ATOM 681 C CA . SER A 1 86 ? 3.600 -6.515 2.368 1.00 93.31 86 SER A CA 1
ATOM 682 C C . SER A 1 86 ? 3.447 -5.221 3.166 1.00 93.31 86 SER A C 1
ATOM 684 O O . SER A 1 86 ? 2.819 -5.230 4.223 1.00 93.31 86 SER A O 1
ATOM 686 N N . PHE A 1 87 ? 3.934 -4.102 2.628 1.00 93.88 87 PHE A N 1
ATOM 687 C CA . PHE A 1 87 ? 3.806 -2.784 3.243 1.00 93.88 87 PHE A CA 1
ATOM 688 C C . PHE A 1 87 ? 2.344 -2.348 3.389 1.00 93.88 87 PHE A C 1
ATOM 690 O O . PHE A 1 87 ? 1.933 -1.937 4.471 1.00 93.88 87 PHE A O 1
ATOM 697 N N . TRP A 1 88 ? 1.514 -2.495 2.352 1.00 95.56 88 TRP A N 1
ATOM 698 C CA . TRP A 1 88 ? 0.086 -2.170 2.462 1.00 95.56 88 TRP A CA 1
ATOM 699 C C . TRP A 1 88 ? -0.664 -3.082 3.439 1.00 95.56 88 TRP A C 1
ATOM 701 O O . TRP A 1 88 ? -1.584 -2.632 4.121 1.00 95.56 88 TRP A O 1
ATOM 711 N N . LEU A 1 89 ? -0.271 -4.353 3.552 1.00 94.56 89 LEU A N 1
ATOM 712 C CA . LEU A 1 89 ? -0.830 -5.255 4.560 1.00 94.56 89 LEU A CA 1
ATOM 713 C C . LEU A 1 89 ? -0.409 -4.859 5.982 1.00 94.56 89 LEU A C 1
ATOM 715 O O . LEU A 1 89 ? -1.240 -4.911 6.890 1.00 94.56 89 LEU A O 1
ATOM 719 N N . ALA A 1 90 ? 0.844 -4.446 6.186 1.00 93.44 90 ALA A N 1
ATOM 720 C CA . ALA A 1 90 ? 1.317 -3.912 7.463 1.00 93.44 90 ALA A CA 1
ATOM 721 C C . ALA A 1 90 ? 0.572 -2.619 7.829 1.00 93.44 90 ALA A C 1
ATOM 723 O O . ALA A 1 90 ? 0.048 -2.503 8.934 1.00 93.44 90 ALA A O 1
ATOM 724 N N . MET A 1 91 ? 0.415 -1.710 6.863 1.00 94.31 91 MET A N 1
ATOM 725 C CA . MET A 1 91 ? -0.378 -0.486 6.991 1.00 94.31 91 MET A CA 1
ATOM 726 C C . MET A 1 91 ? -1.817 -0.782 7.417 1.00 94.31 91 MET A C 1
ATOM 728 O O . MET A 1 91 ? -2.300 -0.197 8.380 1.00 94.31 91 MET A O 1
ATOM 732 N N . ALA A 1 92 ? -2.491 -1.728 6.754 1.00 94.25 92 ALA A N 1
ATOM 733 C CA . ALA A 1 92 ? -3.844 -2.136 7.122 1.00 94.25 92 ALA A CA 1
ATOM 734 C C . ALA A 1 92 ? -3.906 -2.671 8.565 1.00 94.25 92 ALA A C 1
ATOM 736 O O . ALA A 1 92 ? -4.819 -2.336 9.316 1.00 94.25 92 ALA A O 1
ATOM 737 N N . ARG A 1 93 ? -2.920 -3.475 8.980 1.00 92.75 93 ARG A N 1
ATOM 738 C CA . ARG A 1 93 ? -2.860 -4.017 10.344 1.00 92.75 93 ARG A CA 1
ATOM 739 C C . ARG A 1 93 ? -2.659 -2.933 11.398 1.00 92.75 93 ARG A C 1
ATOM 741 O O . ARG A 1 93 ? -3.366 -2.960 12.401 1.00 92.75 93 ARG A O 1
ATOM 748 N N . GLU A 1 94 ? -1.729 -2.008 11.178 1.00 92.81 94 GLU A N 1
ATOM 749 C CA . GLU A 1 94 ? -1.449 -0.920 12.126 1.00 92.81 94 GLU A CA 1
ATOM 750 C C . GLU A 1 94 ? -2.621 0.069 12.203 1.00 92.81 94 GLU A C 1
ATOM 752 O O . GLU A 1 94 ? -2.972 0.538 13.282 1.00 92.81 94 GLU A O 1
ATOM 757 N N . ALA A 1 95 ? -3.317 0.288 11.084 1.00 92.06 95 ALA A N 1
ATOM 758 C CA . ALA A 1 95 ? -4.561 1.051 11.018 1.00 92.06 95 ALA A CA 1
ATOM 759 C C . ALA A 1 95 ? -5.750 0.381 11.742 1.00 92.06 95 ALA A C 1
ATOM 761 O O . ALA A 1 95 ? -6.845 0.938 11.809 1.00 92.06 95 ALA A O 1
ATOM 762 N N . GLY A 1 96 ? -5.584 -0.847 12.247 1.00 91.75 96 GLY A N 1
ATOM 763 C CA . GLY A 1 96 ? -6.664 -1.618 12.866 1.00 91.75 96 GLY A CA 1
ATOM 764 C C . GLY A 1 96 ? -7.718 -2.122 11.872 1.00 91.75 96 GLY A C 1
ATOM 765 O O . GLY A 1 96 ? -8.819 -2.496 12.284 1.00 91.75 96 GLY A O 1
ATOM 766 N N . VAL A 1 97 ? -7.400 -2.153 10.574 1.00 93.88 97 VAL A N 1
ATOM 767 C CA . VAL A 1 97 ? -8.276 -2.699 9.532 1.00 93.88 97 VAL A CA 1
ATOM 768 C C . VAL A 1 97 ? -8.343 -4.220 9.671 1.00 93.88 97 VAL A C 1
ATOM 770 O O . VAL A 1 97 ? -7.333 -4.916 9.783 1.00 93.88 97 VAL A O 1
ATOM 773 N N . GLU A 1 98 ? -9.559 -4.764 9.634 1.00 91.94 98 GLU A N 1
ATOM 774 C CA . GLU A 1 98 ? -9.781 -6.207 9.689 1.00 91.94 98 GLU A CA 1
ATOM 775 C C . GLU A 1 98 ? -9.237 -6.901 8.428 1.00 91.94 98 GLU A C 1
ATOM 777 O O . GLU A 1 98 ? -9.702 -6.654 7.312 1.00 91.94 98 GLU A O 1
ATOM 782 N N . LEU A 1 99 ? -8.294 -7.830 8.617 1.00 91.19 99 LEU A N 1
ATOM 783 C CA . LEU A 1 99 ? -7.863 -8.759 7.574 1.00 91.19 99 LEU A CA 1
ATOM 784 C C . LEU A 1 99 ? -8.852 -9.924 7.500 1.00 91.19 99 LEU A C 1
ATOM 786 O O . LEU A 1 99 ? -8.901 -10.774 8.392 1.00 91.19 99 LEU A O 1
ATOM 790 N N . ARG A 1 100 ? -9.650 -9.983 6.435 1.00 89.56 100 ARG A N 1
ATOM 791 C CA . ARG A 1 100 ? -10.624 -11.063 6.258 1.00 89.56 100 ARG A CA 1
ATOM 792 C C . ARG A 1 100 ? -9.925 -12.320 5.753 1.00 89.56 100 ARG A C 1
ATOM 794 O O . ARG A 1 100 ? -9.085 -12.257 4.864 1.00 89.56 100 ARG A O 1
ATOM 801 N N . ASN A 1 101 ? -10.380 -13.483 6.222 1.00 80.50 101 ASN A N 1
ATOM 802 C CA . ASN A 1 101 ? -9.906 -14.802 5.766 1.00 80.50 101 ASN A CA 1
ATOM 803 C C . ASN A 1 101 ? -10.283 -15.142 4.307 1.00 80.50 101 ASN A C 1
ATOM 805 O O . ASN A 1 101 ? -10.102 -16.274 3.868 1.00 80.50 101 ASN A O 1
ATOM 809 N N . GLN A 1 102 ? -10.867 -14.197 3.569 1.00 88.44 102 GLN A N 1
ATOM 810 C CA . GLN A 1 102 ? -11.123 -14.337 2.145 1.00 88.44 102 GLN A CA 1
ATOM 811 C C . GLN A 1 102 ? -9.861 -13.945 1.376 1.00 88.44 102 GLN A C 1
ATOM 813 O O . GLN A 1 102 ? -9.326 -12.862 1.596 1.00 88.44 102 GLN A O 1
ATOM 818 N N . GLU A 1 103 ? -9.420 -14.798 0.458 1.00 88.12 103 GLU A N 1
ATOM 819 C CA . GLU A 1 103 ? -8.282 -14.499 -0.408 1.00 88.12 103 GLU A CA 1
ATOM 820 C C . GLU A 1 103 ? -8.703 -13.602 -1.580 1.00 88.12 103 GLU A C 1
ATOM 822 O O . GLU A 1 103 ? -9.733 -13.816 -2.227 1.00 88.12 103 GLU A O 1
ATOM 827 N N . GLN A 1 104 ? -7.875 -12.601 -1.853 1.00 93.56 104 GLN A N 1
ATOM 828 C CA . GLN A 1 104 ? -7.872 -11.782 -3.052 1.00 93.56 104 GLN A CA 1
ATOM 829 C C . GLN A 1 104 ? -6.662 -12.181 -3.904 1.00 93.56 104 GLN A C 1
ATOM 831 O O . GLN A 1 104 ? -5.560 -12.366 -3.388 1.00 93.56 104 GLN A O 1
ATOM 836 N N . ILE A 1 105 ? -6.874 -12.310 -5.214 1.00 94.88 105 ILE A N 1
ATOM 837 C CA . ILE A 1 105 ? -5.805 -12.547 -6.187 1.00 94.88 105 ILE A CA 1
ATOM 838 C C . ILE A 1 105 ? -5.337 -11.194 -6.717 1.00 94.88 105 ILE A C 1
ATOM 840 O O . ILE A 1 105 ? -6.168 -10.382 -7.124 1.00 94.88 105 ILE A O 1
ATOM 844 N N . VAL A 1 106 ? -4.025 -10.974 -6.725 1.00 94.62 106 VAL A N 1
ATOM 845 C CA . VAL A 1 106 ? -3.380 -9.794 -7.308 1.00 94.62 106 VAL A CA 1
ATOM 846 C C . VAL A 1 106 ? -2.352 -10.270 -8.328 1.00 94.62 106 VAL A C 1
ATOM 848 O O . VAL A 1 106 ? -1.415 -10.982 -7.971 1.00 94.62 106 VAL A O 1
ATOM 851 N N . ASP A 1 107 ? -2.545 -9.896 -9.590 1.00 93.75 107 ASP A N 1
ATOM 852 C CA . ASP A 1 107 ? -1.611 -10.188 -10.678 1.00 93.75 107 ASP A CA 1
ATOM 853 C C . ASP A 1 107 ? -0.790 -8.929 -10.974 1.00 93.75 107 ASP A C 1
ATOM 855 O O . ASP A 1 107 ? -1.349 -7.895 -11.340 1.00 93.75 107 ASP A O 1
ATOM 859 N N . LEU A 1 108 ? 0.528 -9.021 -10.811 1.00 91.00 108 LEU A N 1
ATOM 860 C CA . LEU A 1 108 ? 1.475 -7.935 -11.058 1.00 91.00 108 LEU A CA 1
ATOM 861 C C . LEU A 1 108 ? 2.292 -8.248 -12.310 1.00 91.00 108 LEU A C 1
ATOM 863 O O . LEU A 1 108 ? 2.721 -9.384 -12.513 1.00 91.00 108 LEU A O 1
ATOM 867 N N . VAL A 1 109 ? 2.449 -7.253 -13.183 1.00 88.25 109 VAL A N 1
ATOM 868 C CA . VAL A 1 109 ? 3.185 -7.389 -14.445 1.00 88.25 109 VAL A CA 1
ATOM 869 C C . VAL A 1 109 ? 4.553 -6.744 -14.270 1.00 88.25 109 VAL A C 1
ATOM 871 O O . VAL A 1 109 ? 4.644 -5.521 -14.204 1.00 88.25 109 VAL A O 1
ATOM 874 N N . GLY A 1 110 ? 5.593 -7.571 -14.216 1.00 82.62 110 GLY A N 1
ATOM 875 C CA . GLY A 1 110 ? 6.990 -7.145 -14.203 1.00 82.62 110 GLY A CA 1
ATOM 876 C C . GLY A 1 110 ? 7.696 -7.431 -15.529 1.00 82.62 110 GLY A C 1
ATOM 877 O O . GLY A 1 110 ? 7.098 -7.943 -16.481 1.00 82.62 110 GLY A O 1
ATOM 878 N N . ASP A 1 111 ? 8.995 -7.135 -15.575 1.00 78.88 111 ASP A N 1
ATOM 879 C CA . ASP A 1 111 ? 9.831 -7.318 -16.770 1.00 78.88 111 ASP A CA 1
ATOM 880 C C . ASP A 1 111 ? 9.950 -8.798 -17.194 1.00 78.88 111 ASP A C 1
ATOM 882 O O . ASP A 1 111 ? 9.986 -9.107 -18.387 1.00 78.88 111 ASP A O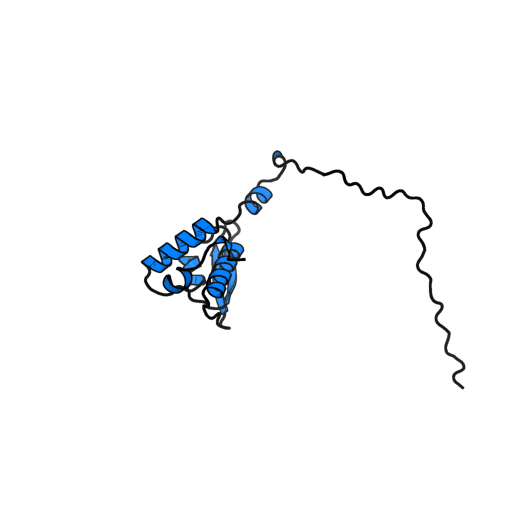 1
ATOM 886 N N . ASP A 1 112 ? 9.925 -9.720 -16.225 1.00 81.06 112 ASP A N 1
ATOM 887 C CA . ASP A 1 112 ? 10.049 -11.170 -16.438 1.00 81.06 112 ASP A CA 1
ATOM 888 C C . ASP A 1 112 ? 8.700 -11.887 -16.655 1.00 81.06 112 ASP A C 1
ATOM 890 O O . ASP A 1 112 ? 8.656 -13.106 -16.859 1.00 81.06 112 ASP A O 1
ATOM 894 N N . GLY A 1 113 ? 7.584 -11.149 -16.631 1.00 85.44 113 GLY A N 1
ATOM 895 C CA . GLY A 1 113 ? 6.238 -11.676 -16.855 1.00 85.44 113 GLY A CA 1
ATOM 896 C C . GLY A 1 113 ? 5.241 -11.330 -15.750 1.00 85.44 113 GLY A C 1
ATOM 897 O O . GLY A 1 113 ? 5.345 -10.307 -15.082 1.00 85.44 113 GLY A O 1
ATOM 898 N N . VAL A 1 114 ? 4.218 -12.175 -15.599 1.00 89.81 114 VAL A N 1
ATOM 899 C CA . VAL A 1 114 ? 3.141 -11.961 -14.621 1.00 89.81 114 VAL A CA 1
ATOM 900 C C . VAL A 1 114 ? 3.400 -12.784 -13.365 1.00 89.81 114 VAL A C 1
ATOM 902 O O . VAL A 1 114 ? 3.467 -14.014 -13.439 1.00 89.81 114 VAL A O 1
ATOM 905 N N . THR A 1 115 ? 3.455 -12.115 -12.217 1.00 90.81 115 THR A N 1
ATOM 906 C CA . THR A 1 115 ? 3.531 -12.747 -10.898 1.00 90.81 115 THR A CA 1
ATOM 907 C C . THR A 1 115 ? 2.175 -12.670 -10.207 1.00 90.81 115 THR A C 1
ATOM 909 O O . THR A 1 115 ? 1.576 -11.602 -10.100 1.00 90.81 115 THR A O 1
ATOM 912 N N . ARG A 1 116 ? 1.679 -13.814 -9.723 1.00 94.19 116 ARG A N 1
ATOM 913 C CA . ARG A 1 116 ? 0.395 -13.914 -9.018 1.00 94.19 116 ARG A CA 1
ATOM 914 C C . ARG A 1 116 ? 0.596 -14.028 -7.513 1.00 94.19 116 ARG A C 1
ATOM 916 O O . ARG A 1 116 ? 1.232 -14.972 -7.046 1.00 94.19 116 ARG A O 1
ATOM 923 N N . TYR A 1 117 ? -0.055 -13.142 -6.770 1.00 94.06 117 TYR A N 1
ATOM 924 C CA . TYR A 1 117 ? -0.095 -13.133 -5.314 1.00 94.06 117 TYR A CA 1
ATOM 925 C C . TYR A 1 117 ? -1.500 -13.451 -4.799 1.00 94.06 117 TYR A C 1
ATOM 927 O O . TYR A 1 117 ? -2.506 -13.056 -5.390 1.00 94.06 117 TYR A O 1
ATOM 935 N N . PHE A 1 118 ? -1.558 -14.152 -3.668 1.00 94.69 118 PHE A N 1
ATOM 936 C CA . PHE A 1 118 ? -2.777 -14.395 -2.902 1.00 94.69 118 PHE A CA 1
ATOM 937 C C . PHE A 1 118 ? -2.635 -13.652 -1.577 1.00 94.69 118 PHE A C 1
ATOM 939 O O . PHE A 1 118 ? -1.738 -13.954 -0.790 1.00 94.69 118 PHE A O 1
ATOM 946 N N . VAL A 1 119 ? -3.479 -12.649 -1.355 1.00 93.81 119 VAL A N 1
ATOM 947 C CA . VAL A 1 119 ? -3.430 -11.778 -0.172 1.00 93.81 119 VAL A CA 1
ATOM 948 C C . VAL A 1 119 ? -4.775 -11.806 0.550 1.00 93.81 119 VAL A C 1
ATOM 950 O O . VAL A 1 119 ? -5.803 -12.016 -0.097 1.00 93.81 119 VAL A O 1
ATOM 953 N N . PRO A 1 120 ? -4.825 -11.617 1.879 1.00 94.56 120 PRO A N 1
ATOM 954 C CA . PRO A 1 120 ? -6.101 -11.483 2.568 1.00 94.56 120 PRO A CA 1
ATOM 955 C C . PRO A 1 120 ? -6.837 -10.233 2.078 1.00 94.56 120 PRO A C 1
ATOM 957 O O . PRO A 1 120 ? -6.225 -9.206 1.776 1.00 94.56 120 PRO A O 1
ATOM 960 N N . LEU A 1 121 ? -8.165 -10.301 2.037 1.00 94.38 121 LEU A N 1
ATOM 961 C CA . LEU A 1 121 ? -8.981 -9.142 1.717 1.00 94.38 121 LEU A CA 1
ATOM 962 C C . LEU A 1 121 ? -8.927 -8.146 2.881 1.00 94.38 121 LEU A C 1
ATOM 964 O O . LEU A 1 121 ? -9.479 -8.389 3.957 1.00 94.38 121 LEU A O 1
ATOM 968 N N . ALA A 1 122 ? -8.298 -7.006 2.624 1.00 94.94 122 ALA A N 1
ATOM 969 C CA . ALA A 1 122 ? -8.237 -5.852 3.507 1.00 94.94 122 ALA A CA 1
ATOM 970 C C . ALA A 1 122 ? -8.589 -4.608 2.698 1.00 94.94 122 ALA A C 1
ATOM 972 O O . ALA A 1 122 ? -8.208 -4.519 1.531 1.00 94.94 122 ALA A O 1
ATOM 973 N N . SER A 1 123 ? -9.325 -3.670 3.288 1.00 95.62 123 SER A N 1
ATOM 974 C CA . SER A 1 123 ? -9.706 -2.425 2.621 1.00 95.62 123 SER A CA 1
ATOM 975 C C . SER A 1 123 ? -9.366 -1.234 3.493 1.00 95.62 123 SER A C 1
ATOM 977 O O . SER A 1 123 ? -9.898 -1.117 4.591 1.00 95.62 123 SER A O 1
ATOM 979 N N . VAL A 1 124 ? -8.510 -0.361 2.978 1.00 95.50 124 VAL A N 1
ATOM 980 C CA . VAL A 1 124 ? -7.965 0.788 3.703 1.00 95.50 124 VAL A CA 1
ATOM 981 C C . VAL A 1 124 ? -8.659 2.056 3.214 1.00 95.50 124 VAL A C 1
ATOM 983 O O . VAL A 1 124 ? -8.899 2.200 2.013 1.00 95.50 124 VAL A O 1
ATOM 986 N N . ARG A 1 125 ? -9.014 2.968 4.120 1.00 95.81 125 ARG A N 1
ATOM 987 C CA . ARG A 1 125 ? -9.472 4.336 3.835 1.00 95.81 125 ARG A CA 1
ATOM 988 C C . ARG A 1 125 ? -8.417 5.351 4.265 1.00 95.81 125 ARG A C 1
ATOM 990 O O . ARG A 1 125 ? -7.568 5.066 5.097 1.00 95.81 125 ARG A O 1
ATOM 997 N N . ALA A 1 126 ? -8.533 6.574 3.748 1.00 94.50 126 ALA A N 1
ATOM 998 C CA . ALA A 1 126 ? -7.661 7.683 4.143 1.00 94.50 126 ALA A CA 1
ATOM 999 C C . ALA A 1 126 ? -7.713 7.969 5.656 1.00 94.50 126 ALA A C 1
ATOM 1001 O O . ALA A 1 126 ? -6.691 8.250 6.267 1.00 94.50 126 ALA A O 1
ATOM 1002 N N . GLU A 1 127 ? -8.901 7.866 6.256 1.00 93.56 127 GLU A N 1
ATOM 1003 C CA . GLU A 1 127 ? -9.122 8.091 7.691 1.00 93.56 127 GLU A CA 1
ATOM 1004 C C . GLU A 1 127 ? -8.403 7.056 8.566 1.00 93.56 127 GLU A C 1
ATOM 1006 O O . GLU A 1 127 ? -7.933 7.406 9.642 1.00 93.56 127 GLU A O 1
ATOM 1011 N N . ASP A 1 128 ? -8.278 5.812 8.093 1.00 91.62 128 ASP A N 1
ATOM 1012 C CA . ASP A 1 128 ? -7.678 4.717 8.864 1.00 91.62 128 ASP A CA 1
ATOM 1013 C C . ASP A 1 128 ? -6.162 4.916 9.045 1.00 91.62 128 ASP A C 1
ATOM 1015 O O . ASP A 1 128 ? -5.572 4.412 9.997 1.00 91.62 128 ASP A O 1
ATOM 1019 N N . ILE A 1 129 ? -5.526 5.654 8.128 1.00 92.00 129 ILE A N 1
ATOM 1020 C CA . ILE A 1 129 ? -4.066 5.806 8.064 1.00 92.00 129 ILE A CA 1
ATOM 1021 C C . ILE A 1 129 ? -3.574 7.213 8.416 1.00 92.00 129 ILE A C 1
ATOM 1023 O O . ILE A 1 129 ? -2.374 7.461 8.376 1.00 92.00 129 ILE A O 1
ATOM 1027 N N . ALA A 1 130 ? -4.476 8.142 8.744 1.00 89.19 130 ALA A N 1
ATOM 1028 C CA . ALA A 1 130 ? -4.140 9.552 8.948 1.00 89.19 130 ALA A CA 1
ATOM 1029 C C . ALA A 1 130 ? -3.158 9.791 10.112 1.00 89.19 130 ALA A C 1
ATOM 1031 O O . ALA A 1 130 ? -2.374 10.735 10.060 1.00 89.19 130 ALA A O 1
ATOM 1032 N N . ASP A 1 131 ? -3.197 8.926 11.128 1.00 87.69 131 ASP A N 1
ATOM 1033 C CA . ASP A 1 131 ? -2.343 8.997 12.320 1.00 87.69 131 ASP A CA 1
ATOM 1034 C C . ASP A 1 131 ? -1.135 8.038 12.251 1.00 87.69 131 ASP A C 1
ATOM 1036 O O . ASP A 1 131 ? -0.434 7.843 13.248 1.00 87.69 131 ASP A O 1
ATOM 1040 N N . LEU A 1 132 ? -0.901 7.398 11.098 1.00 89.31 132 LEU A N 1
ATOM 1041 C CA . LEU A 1 132 ? 0.210 6.467 10.912 1.00 89.31 132 LEU A CA 1
ATOM 1042 C C . LEU A 1 132 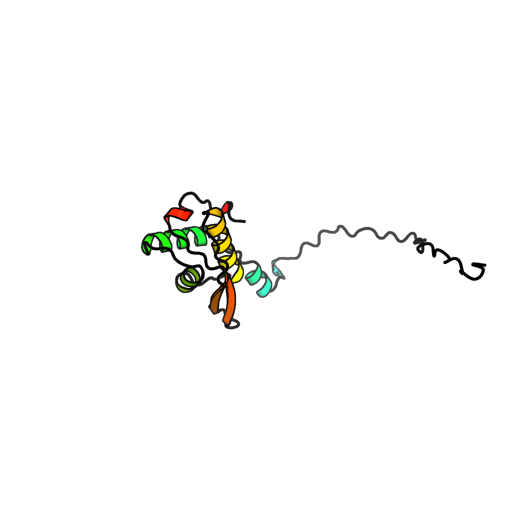? 1.471 7.175 10.423 1.00 89.31 132 LEU A C 1
ATOM 1044 O O . LEU A 1 132 ? 1.424 8.107 9.624 1.00 89.31 132 LEU A O 1
ATOM 1048 N N . GLU A 1 133 ? 2.613 6.655 10.860 1.00 81.00 133 GLU A N 1
ATOM 1049 C CA . GLU A 1 133 ? 3.937 7.065 10.399 1.00 81.00 133 GLU A CA 1
ATOM 1050 C C . GLU A 1 133 ? 4.550 5.912 9.600 1.00 81.00 133 GLU A C 1
ATOM 1052 O O . GLU A 1 133 ? 4.607 4.781 10.089 1.00 81.00 133 GLU A O 1
ATOM 1057 N N . ALA A 1 134 ? 5.024 6.188 8.381 1.00 75.75 134 ALA A N 1
ATOM 1058 C CA . ALA A 1 134 ? 5.568 5.166 7.482 1.00 75.75 134 ALA A CA 1
ATOM 1059 C C . ALA A 1 134 ? 6.742 4.380 8.101 1.00 75.75 134 ALA A C 1
ATOM 1061 O O . ALA A 1 134 ? 6.881 3.182 7.861 1.00 75.75 134 ALA A O 1
ATOM 1062 N N . GLU A 1 135 ? 7.546 5.032 8.948 1.00 71.44 135 GLU A N 1
ATOM 1063 C CA . GLU A 1 135 ? 8.697 4.444 9.650 1.00 71.44 135 GLU A CA 1
ATOM 1064 C C . GLU A 1 135 ? 8.315 3.341 10.648 1.00 71.44 135 GLU A C 1
ATOM 1066 O O . GLU A 1 135 ? 9.152 2.517 11.009 1.00 71.44 135 GLU A O 1
ATOM 1071 N N . ARG A 1 136 ? 7.058 3.314 11.106 1.00 72.50 136 ARG A N 1
ATOM 1072 C CA . ARG A 1 136 ? 6.567 2.362 12.115 1.00 72.50 136 ARG A CA 1
ATOM 1073 C C . ARG A 1 136 ? 5.943 1.101 11.515 1.00 72.50 136 ARG A C 1
ATOM 1075 O O . ARG A 1 136 ? 5.515 0.223 12.261 1.00 72.50 136 ARG A O 1
ATOM 1082 N N . LEU A 1 137 ? 5.865 1.023 10.188 1.00 73.69 137 LEU A N 1
ATOM 1083 C CA . LEU A 1 137 ? 5.286 -0.096 9.453 1.00 73.69 137 LEU A CA 1
ATOM 1084 C C . LEU A 1 137 ? 6.394 -1.119 9.138 1.00 73.69 137 LEU A C 1
ATOM 1086 O O . LEU A 1 137 ? 7.068 -1.025 8.108 1.00 73.69 137 LEU A O 1
ATOM 1090 N N . GLU A 1 138 ? 6.606 -2.059 10.068 1.00 56.88 138 GLU A N 1
ATOM 1091 C CA . GLU A 1 138 ? 7.543 -3.196 9.942 1.00 56.88 138 GLU A CA 1
ATOM 1092 C C . GLU A 1 138 ? 6.901 -4.448 9.324 1.00 56.88 138 GLU A C 1
ATOM 1094 O O . GLU A 1 138 ? 5.795 -4.854 9.760 1.00 56.88 138 GLU A O 1
#